Protein AF-A0A1C7M6A6-F1 (afdb_monomer_lite)

Organism: Grifola frondosa (NCBI:txid5627)

Radius of gyration: 17.85 Å; chains: 1; bounding box: 42×35×53 Å

Sequence (157 aa):
MLCAQHALNSLLQGHYFTAPDLSAIAHSLDALEHTYDEDTRGGTSTNMDDTGFFSVQVLENALQVWGLSLVRWRSEAMRPYQDHPHTQLAFILNQSQHWYTLRRFGRVSPNPSLDADPGDGHWFNLNSSLPAPERIGSYIWACSCTKPKPKGTPSLP

InterPro domains:
  IPR006155 Josephin domain [PF02099] (1-137)
  IPR006155 Josephin domain [PS50957] (1-157)
  IPR006155 Josephin domain [SM01246] (1-147)
  IPR033865 Machado-Joseph disease protein [PTHR14159] (2-137)

Foldseek 3Di:
DQQLQLALCVLVVHNPDDLVNLVVLQVVVQVVVCVVDVPCVPPDRPQADPVNFGDPVSSQVVCVVVVDGDDDCPDPVNVVCLVPVLLDQKDWDADPSGTWIKGWDDDHDPDSPPVRGPSPTWIWTSGPVDPDIDTDDPVVVNVPSPDDDPDPDPDDD

Structure (mmCIF, N/CA/C/O backbone):
data_AF-A0A1C7M6A6-F1
#
_entry.id   AF-A0A1C7M6A6-F1
#
loop_
_atom_site.group_PDB
_atom_site.id
_atom_site.type_symbol
_atom_site.label_atom_id
_atom_site.label_alt_id
_atom_site.label_comp_id
_atom_site.label_asym_id
_atom_site.label_entity_id
_atom_site.label_seq_id
_atom_site.pdbx_PDB_ins_code
_atom_site.Cartn_x
_atom_site.Cartn_y
_atom_site.Cartn_z
_atom_site.occupancy
_atom_site.B_iso_or_equiv
_atom_site.auth_seq_id
_atom_site.auth_comp_id
_atom_site.auth_asym_id
_atom_site.auth_atom_id
_atom_site.pdbx_PDB_model_num
ATOM 1 N N . MET A 1 1 ? -2.587 14.291 2.728 1.00 61.38 1 MET A N 1
ATOM 2 C CA . MET A 1 1 ? -3.072 13.572 3.928 1.00 61.38 1 MET A CA 1
ATOM 3 C C . MET A 1 1 ? -3.471 12.121 3.649 1.00 61.38 1 MET A C 1
ATOM 5 O O . MET A 1 1 ? -3.312 11.312 4.541 1.00 61.38 1 MET A O 1
ATOM 9 N N . LEU A 1 2 ? -3.863 11.723 2.431 1.00 76.75 2 LEU A N 1
ATOM 10 C CA . LEU A 1 2 ? -4.256 10.334 2.121 1.00 76.75 2 LEU A CA 1
ATOM 11 C C . LEU A 1 2 ? -3.069 9.455 1.679 1.00 76.75 2 LEU A C 1
ATOM 13 O O . LEU A 1 2 ? -3.018 8.950 0.558 1.00 76.75 2 LEU A O 1
ATOM 17 N N . CYS A 1 3 ? -2.074 9.305 2.555 1.00 84.19 3 CYS A N 1
ATOM 18 C CA . CYS A 1 3 ? -0.816 8.623 2.224 1.00 84.19 3 CYS A CA 1
ATOM 19 C C . CYS A 1 3 ? -1.014 7.157 1.799 1.00 84.19 3 CYS A C 1
ATOM 21 O O . CYS A 1 3 ? -0.444 6.736 0.796 1.00 84.19 3 CYS A O 1
ATOM 23 N N . ALA A 1 4 ? -1.878 6.401 2.486 1.00 86.00 4 ALA A N 1
ATOM 24 C CA . ALA A 1 4 ? -2.147 4.999 2.157 1.00 86.00 4 ALA A CA 1
ATOM 25 C C . ALA A 1 4 ? -2.788 4.839 0.771 1.00 86.00 4 ALA A C 1
ATOM 27 O O . ALA A 1 4 ? -2.375 3.981 -0.008 1.00 86.00 4 ALA A O 1
ATOM 28 N N . GLN A 1 5 ? -3.742 5.711 0.429 1.00 90.06 5 GLN A N 1
ATOM 29 C CA . GLN A 1 5 ? -4.370 5.724 -0.891 1.00 90.06 5 GLN A CA 1
ATOM 30 C C . GLN A 1 5 ? -3.329 5.974 -1.987 1.00 90.06 5 GLN A C 1
ATOM 32 O O . GLN A 1 5 ? -3.261 5.232 -2.968 1.00 90.06 5 GLN A O 1
ATOM 37 N N . HIS A 1 6 ? -2.490 7.001 -1.820 1.00 89.00 6 HIS A N 1
ATOM 38 C CA . HIS A 1 6 ? -1.438 7.297 -2.789 1.00 89.00 6 HIS A CA 1
ATOM 39 C C . HIS A 1 6 ? -0.409 6.168 -2.878 1.00 89.00 6 HIS A C 1
ATOM 41 O O . HIS A 1 6 ? 0.020 5.843 -3.984 1.00 89.00 6 HIS A O 1
ATOM 47 N N . ALA A 1 7 ? -0.049 5.538 -1.759 1.00 88.81 7 ALA A N 1
ATOM 48 C CA . ALA A 1 7 ? 0.872 4.410 -1.731 1.00 88.81 7 ALA A CA 1
ATOM 49 C C . ALA A 1 7 ? 0.321 3.208 -2.518 1.00 88.81 7 ALA A C 1
ATOM 51 O O . ALA A 1 7 ? 1.021 2.679 -3.385 1.00 88.81 7 ALA A O 1
ATOM 52 N N . LEU A 1 8 ? -0.938 2.820 -2.286 1.00 90.25 8 LEU A N 1
ATOM 53 C CA . LEU A 1 8 ? -1.588 1.705 -2.985 1.00 90.25 8 LEU A CA 1
ATOM 54 C C . LEU A 1 8 ? -1.782 1.991 -4.480 1.00 90.25 8 LEU A C 1
ATOM 56 O O . LEU A 1 8 ? -1.454 1.156 -5.320 1.00 90.25 8 LEU A O 1
ATOM 60 N N . ASN A 1 9 ? -2.235 3.192 -4.837 1.00 91.06 9 ASN A N 1
ATOM 61 C CA . ASN A 1 9 ? -2.422 3.559 -6.242 1.00 91.06 9 ASN A CA 1
ATOM 62 C C . ASN A 1 9 ? -1.087 3.659 -6.994 1.00 91.06 9 ASN A C 1
ATOM 64 O O . ASN A 1 9 ? -0.968 3.216 -8.137 1.00 91.06 9 ASN A O 1
ATOM 68 N N . SER A 1 10 ? -0.044 4.170 -6.334 1.00 88.69 10 SER A N 1
ATOM 69 C CA . SER A 1 10 ? 1.315 4.192 -6.888 1.00 88.69 10 SER A CA 1
ATOM 70 C C . SER A 1 10 ? 1.879 2.781 -7.049 1.00 88.69 10 SER A C 1
ATOM 72 O O . SER A 1 10 ? 2.542 2.490 -8.049 1.00 88.69 10 SER A O 1
ATOM 74 N N . LEU A 1 11 ? 1.576 1.888 -6.101 1.00 88.88 11 LEU A N 1
ATOM 75 C CA . LEU A 1 11 ? 1.944 0.479 -6.167 1.00 88.88 11 LEU A CA 1
ATOM 76 C C . LEU A 1 11 ? 1.284 -0.222 -7.347 1.00 88.88 11 LEU A C 1
ATOM 78 O O . LEU A 1 11 ? 1.972 -0.963 -8.034 1.00 88.88 11 LEU A O 1
ATOM 82 N N . LEU A 1 12 ? 0.003 0.025 -7.613 1.00 88.69 12 LEU A N 1
ATOM 83 C CA . LEU A 1 12 ? -0.726 -0.585 -8.729 1.00 88.69 12 LEU A CA 1
ATOM 84 C C . LEU A 1 12 ? -0.545 0.154 -10.062 1.00 88.69 12 LEU A C 1
ATOM 86 O O .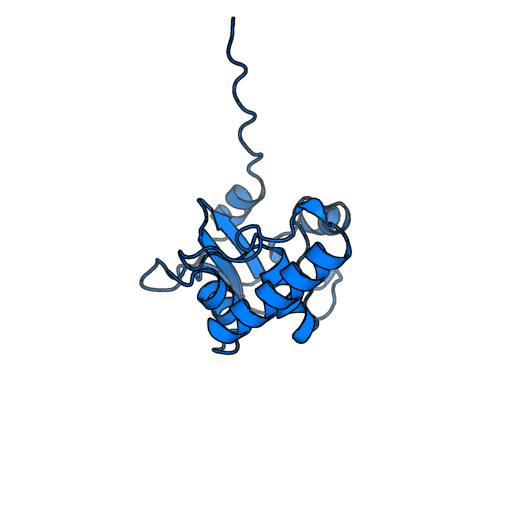 LEU A 1 12 ? -0.942 -0.367 -11.100 1.00 88.69 12 LEU A O 1
ATOM 90 N N . GLN A 1 13 ? 0.101 1.326 -10.054 1.00 87.38 13 GLN A N 1
ATOM 91 C CA . GLN A 1 13 ? 0.242 2.217 -11.218 1.00 87.38 13 GLN A CA 1
ATOM 92 C C . GLN A 1 13 ? -1.113 2.628 -11.808 1.00 87.38 13 GLN A C 1
ATOM 94 O O . GLN A 1 13 ? -1.266 2.787 -13.016 1.00 87.38 13 GLN A O 1
ATOM 99 N N . GLY A 1 14 ? -2.102 2.805 -10.937 1.00 87.75 14 GLY A N 1
ATOM 100 C CA . GLY A 1 14 ? -3.452 3.176 -11.317 1.00 87.75 14 GLY A CA 1
ATOM 101 C C . GLY A 1 14 ? -4.258 3.652 -10.116 1.00 87.75 14 GLY A C 1
ATOM 102 O O . GLY A 1 14 ? -4.012 3.277 -8.974 1.00 87.75 14 GLY A O 1
ATOM 103 N N . HIS A 1 15 ? -5.223 4.512 -10.394 1.00 88.38 15 HIS A N 1
ATOM 104 C CA . HIS A 1 15 ? -6.229 5.018 -9.468 1.00 88.38 15 HIS A CA 1
ATOM 105 C C . HIS A 1 15 ? -7.329 3.986 -9.167 1.00 88.38 15 HIS A C 1
ATOM 107 O O . HIS A 1 15 ? -8.469 4.151 -9.586 1.00 88.38 15 HIS A O 1
ATOM 113 N N . TYR A 1 16 ? -6.977 2.916 -8.455 1.00 89.56 16 TYR A N 1
ATOM 114 C CA . TYR A 1 16 ? -7.916 1.839 -8.122 1.00 89.56 16 TYR A CA 1
ATOM 115 C C . TYR A 1 16 ? -8.622 2.033 -6.784 1.00 89.56 16 TYR A C 1
ATOM 117 O O . TYR A 1 16 ? -9.773 1.637 -6.648 1.00 89.56 16 TYR A O 1
ATOM 125 N N . PHE A 1 17 ? -7.946 2.641 -5.809 1.00 89.88 17 PHE A N 1
ATOM 126 C CA . PHE A 1 17 ? -8.494 2.864 -4.477 1.00 89.88 17 PHE A CA 1
ATOM 127 C C . PHE A 1 17 ? -8.813 4.336 -4.244 1.00 89.88 17 PHE A C 1
ATOM 129 O O . PHE A 1 17 ? -8.005 5.236 -4.528 1.00 89.88 17 PHE A O 1
ATOM 136 N N . THR A 1 18 ? -9.981 4.575 -3.660 1.00 89.88 18 THR A N 1
ATOM 137 C CA . THR A 1 18 ? -10.395 5.873 -3.133 1.00 89.88 18 THR A CA 1
ATOM 138 C C . THR A 1 18 ? -10.445 5.846 -1.603 1.00 89.88 18 THR A C 1
ATOM 140 O O . THR A 1 18 ? -10.418 4.785 -0.982 1.00 89.88 18 THR A O 1
ATOM 143 N N . ALA A 1 19 ? -10.471 7.020 -0.966 1.00 87.00 19 ALA A N 1
ATOM 144 C CA . ALA A 1 19 ? -10.556 7.100 0.493 1.00 87.00 19 ALA A CA 1
ATOM 145 C C . ALA A 1 19 ? -11.821 6.425 1.076 1.00 87.00 19 ALA A C 1
ATOM 147 O O . ALA A 1 19 ? -11.677 5.709 2.067 1.00 87.00 19 ALA A O 1
ATOM 148 N N . PRO A 1 20 ? -13.022 6.566 0.470 1.00 89.12 20 PRO A N 1
ATOM 149 C CA . PRO A 1 20 ? -14.203 5.811 0.892 1.00 89.12 20 PRO A CA 1
ATOM 150 C C . PRO A 1 20 ? -14.020 4.291 0.825 1.00 89.12 20 PRO A C 1
ATOM 152 O O . PRO A 1 20 ? -14.432 3.599 1.751 1.00 89.12 20 PRO A O 1
ATOM 155 N N . ASP A 1 21 ? -13.356 3.773 -0.215 1.00 89.81 21 ASP A N 1
ATOM 156 C CA . ASP A 1 21 ? -13.131 2.326 -0.354 1.00 89.81 21 ASP A CA 1
ATOM 157 C C . ASP A 1 21 ? -12.267 1.788 0.792 1.00 89.81 21 ASP A C 1
ATOM 159 O O . ASP A 1 21 ? -12.576 0.760 1.392 1.00 89.81 21 ASP A O 1
ATOM 163 N N . LEU A 1 22 ? -11.197 2.510 1.142 1.00 89.12 22 LEU A N 1
ATOM 164 C CA . LEU A 1 22 ? -10.318 2.134 2.253 1.00 89.12 22 LEU A CA 1
ATOM 165 C C . LEU A 1 22 ? -11.014 2.262 3.612 1.00 89.12 22 LEU A C 1
ATOM 167 O O . LEU A 1 22 ? -10.793 1.432 4.490 1.00 89.12 22 LEU A O 1
ATOM 171 N N . SER A 1 23 ? -11.874 3.268 3.777 1.00 89.12 23 SER A N 1
ATOM 172 C CA . SER A 1 23 ? -12.686 3.442 4.985 1.00 89.12 23 SER A CA 1
ATOM 173 C C . SER A 1 23 ? -13.693 2.301 5.159 1.00 89.12 23 SER A C 1
ATOM 175 O O . SER A 1 23 ? -13.830 1.774 6.261 1.00 89.12 23 SER A O 1
ATOM 177 N N . ALA A 1 24 ? -14.324 1.833 4.077 1.00 90.19 24 ALA A N 1
ATOM 178 C CA . ALA A 1 24 ? -15.211 0.673 4.128 1.00 90.19 24 ALA A CA 1
ATOM 179 C C . ALA A 1 24 ? -14.472 -0.607 4.562 1.00 90.19 24 ALA A C 1
ATOM 181 O O . ALA A 1 24 ? -14.995 -1.376 5.370 1.00 90.19 24 ALA A O 1
ATOM 182 N N . ILE A 1 25 ? -13.241 -0.813 4.077 1.00 90.44 25 ILE A N 1
ATOM 183 C CA . ILE A 1 25 ? -12.389 -1.936 4.503 1.00 90.44 25 ILE A CA 1
ATOM 184 C C . ILE A 1 25 ? -12.029 -1.807 5.989 1.00 90.44 25 ILE A C 1
ATOM 186 O O . ILE A 1 25 ? -12.137 -2.790 6.720 1.00 90.44 25 ILE A O 1
ATOM 190 N N . ALA A 1 26 ? -11.643 -0.612 6.449 1.00 89.88 26 ALA A N 1
ATOM 191 C CA . ALA A 1 26 ? -11.331 -0.363 7.857 1.00 89.88 26 ALA A CA 1
ATOM 192 C C . ALA A 1 26 ? -12.522 -0.687 8.769 1.00 89.88 26 ALA A C 1
ATOM 194 O O . ALA A 1 26 ? -12.376 -1.483 9.690 1.00 89.88 26 ALA A O 1
ATOM 195 N N . HIS A 1 27 ? -13.719 -0.197 8.436 1.00 88.81 27 HIS A N 1
ATOM 196 C CA . HIS A 1 27 ? -14.932 -0.493 9.198 1.00 88.81 27 HIS A CA 1
ATOM 197 C C . HIS A 1 27 ? -15.298 -1.978 9.206 1.00 88.81 27 HIS A C 1
ATOM 199 O O . HIS A 1 27 ? -15.779 -2.487 10.216 1.00 88.81 27 HIS A O 1
ATOM 205 N N . SER A 1 28 ? -15.070 -2.693 8.100 1.00 89.38 28 SER A N 1
ATOM 206 C CA . SER A 1 28 ? -15.274 -4.142 8.071 1.00 89.38 28 SER A CA 1
ATOM 207 C C . SER A 1 28 ? -14.311 -4.872 9.008 1.00 89.38 28 SER A C 1
ATOM 209 O O . SER A 1 28 ? -14.705 -5.868 9.612 1.00 89.38 28 SER A O 1
ATOM 211 N N . LEU A 1 29 ? -13.064 -4.406 9.122 1.00 88.69 29 LEU A N 1
ATOM 212 C CA . LEU A 1 29 ? -12.080 -4.973 10.044 1.00 88.69 29 LEU A CA 1
ATOM 213 C C . LEU A 1 29 ? -12.424 -4.650 11.495 1.00 88.69 29 LEU A C 1
ATOM 215 O O . LEU A 1 29 ? -12.424 -5.563 12.314 1.00 88.69 29 LEU A O 1
ATOM 219 N N . ASP A 1 30 ? -12.814 -3.410 11.790 1.00 87.44 30 ASP A N 1
ATOM 220 C CA . ASP A 1 30 ? -13.277 -3.025 13.125 1.00 87.44 30 ASP A CA 1
ATOM 221 C C . ASP A 1 30 ? -14.486 -3.878 13.542 1.00 87.44 30 ASP A C 1
ATOM 223 O O . ASP A 1 30 ? -14.526 -4.416 14.645 1.00 87.44 30 ASP A O 1
ATOM 227 N N . ALA A 1 31 ? -15.455 -4.087 12.641 1.00 86.12 31 ALA A N 1
ATOM 228 C CA . ALA A 1 31 ? -16.615 -4.936 12.909 1.00 86.12 31 ALA A CA 1
ATOM 229 C C . ALA A 1 31 ? -16.218 -6.386 13.228 1.00 86.12 31 ALA A C 1
ATOM 231 O O . ALA A 1 31 ? -16.798 -6.985 14.132 1.00 86.12 31 ALA A O 1
ATOM 232 N N . LEU A 1 32 ? -15.228 -6.942 12.519 1.00 85.81 32 LEU A N 1
ATOM 233 C CA . LEU A 1 32 ? -14.688 -8.272 12.807 1.00 85.81 32 LEU A CA 1
ATOM 234 C C . LEU A 1 32 ? -13.968 -8.303 14.160 1.00 85.81 32 LEU A C 1
ATOM 236 O O . LEU A 1 32 ? -14.205 -9.220 14.943 1.00 85.81 32 LEU A O 1
ATOM 240 N N . GLU A 1 33 ? -13.148 -7.304 14.476 1.00 84.50 33 GLU A N 1
ATOM 241 C CA . GLU A 1 33 ? -12.456 -7.195 15.766 1.00 84.50 33 GLU A CA 1
ATOM 242 C C . GLU A 1 33 ? -13.464 -7.096 16.926 1.00 84.50 33 GLU A C 1
ATOM 244 O O . GLU A 1 33 ? -13.354 -7.846 17.894 1.00 84.50 33 GLU A O 1
ATOM 249 N N . HIS A 1 34 ? -14.540 -6.317 16.770 1.00 80.62 34 HIS A N 1
ATOM 250 C CA . HIS A 1 34 ? -15.637 -6.209 17.743 1.00 80.62 34 HIS A CA 1
ATOM 251 C C . HIS A 1 34 ? -16.451 -7.495 17.949 1.00 80.62 34 HIS A C 1
ATOM 253 O O . HIS A 1 34 ? -17.182 -7.607 18.941 1.00 80.62 34 HIS A O 1
ATOM 259 N N . THR A 1 35 ? -16.392 -8.452 17.015 1.00 80.81 35 THR A N 1
ATOM 260 C CA . THR A 1 35 ? -17.007 -9.775 17.232 1.00 80.81 35 THR A CA 1
ATOM 261 C C . THR A 1 35 ? -16.182 -10.657 18.160 1.00 80.81 35 THR A C 1
ATOM 263 O O . THR A 1 35 ? -16.744 -11.531 18.816 1.00 80.81 35 THR A O 1
ATOM 266 N N . TYR A 1 36 ? -14.869 -10.430 18.220 1.00 77.19 36 TYR A N 1
ATOM 267 C CA . TYR A 1 36 ? -13.941 -11.209 19.038 1.00 77.19 36 TYR A CA 1
ATOM 268 C C . TYR A 1 36 ? -13.606 -10.532 20.365 1.00 77.19 36 TYR A C 1
ATOM 270 O O . TYR A 1 36 ? -13.306 -11.230 21.333 1.00 77.19 36 TYR A O 1
ATOM 278 N N . ASP A 1 37 ? -13.665 -9.203 20.413 1.00 70.50 37 ASP A N 1
ATOM 279 C CA . ASP A 1 37 ? -13.319 -8.410 21.582 1.00 70.50 37 ASP A CA 1
ATOM 280 C C . ASP A 1 37 ? -14.490 -7.498 21.983 1.00 70.50 37 ASP A C 1
ATOM 282 O O . ASP A 1 37 ? -14.822 -6.499 21.341 1.00 70.50 37 ASP A O 1
ATOM 286 N N . GLU A 1 38 ? -15.182 -7.906 23.045 1.00 64.44 38 GLU A N 1
ATOM 287 C CA . GLU A 1 38 ? -16.367 -7.222 23.570 1.00 64.44 38 GLU A CA 1
ATOM 288 C C . GLU A 1 38 ? -15.992 -5.925 24.314 1.00 64.44 38 GLU A C 1
ATOM 290 O O . GLU A 1 38 ? -16.826 -5.024 24.413 1.00 64.44 38 GLU A O 1
ATOM 295 N N . ASP A 1 39 ? -14.745 -5.805 24.792 1.00 62.25 39 ASP A N 1
ATOM 296 C CA . ASP A 1 39 ? -14.233 -4.651 25.553 1.00 62.25 39 ASP A CA 1
ATOM 297 C C . ASP A 1 39 ? -13.910 -3.440 24.661 1.00 62.25 39 ASP A C 1
ATOM 299 O O . ASP A 1 39 ? -13.893 -2.300 25.127 1.00 62.25 39 ASP A O 1
ATOM 303 N N . THR A 1 40 ? -13.705 -3.646 23.358 1.00 58.50 40 THR A N 1
ATOM 304 C CA . THR A 1 40 ? -13.503 -2.566 22.377 1.00 58.50 40 THR A CA 1
ATOM 305 C C . THR A 1 40 ? -14.820 -1.977 21.860 1.00 58.50 40 THR A C 1
ATOM 307 O O . THR A 1 40 ? -14.806 -1.044 21.052 1.00 58.50 40 THR A O 1
ATOM 310 N N . ARG A 1 41 ? -15.979 -2.469 22.322 1.00 53.91 41 ARG A N 1
ATOM 311 C CA . ARG A 1 41 ? -17.303 -2.003 21.885 1.00 53.91 41 ARG A CA 1
ATOM 312 C C . ARG A 1 41 ? -17.550 -0.546 22.271 1.00 53.91 41 ARG A C 1
ATOM 314 O O . ARG A 1 41 ? -17.929 -0.236 23.395 1.00 53.91 41 ARG A O 1
ATOM 321 N N . GLY A 1 42 ? -17.383 0.344 21.293 1.00 54.31 42 GLY A N 1
ATOM 322 C CA . GLY A 1 42 ? -17.609 1.786 21.433 1.00 54.31 42 GLY A CA 1
ATOM 323 C C . GLY A 1 42 ? -16.339 2.642 21.444 1.00 54.31 42 GLY A C 1
ATOM 324 O O . GLY A 1 42 ? -16.444 3.852 21.633 1.00 54.31 42 GLY A O 1
ATOM 325 N N . GLY A 1 43 ? -15.160 2.046 21.234 1.00 58.28 43 GLY A N 1
ATOM 326 C CA . GLY A 1 43 ? -13.920 2.788 20.996 1.00 58.28 43 GLY A CA 1
ATOM 327 C C . GLY A 1 43 ? -13.877 3.443 19.610 1.00 58.28 43 GLY A C 1
ATOM 328 O O . GLY A 1 43 ? -14.548 3.008 18.676 1.00 58.28 43 GLY A O 1
ATOM 329 N N . THR A 1 44 ? -13.070 4.497 19.470 1.00 62.78 44 THR A N 1
ATOM 330 C CA . THR A 1 44 ? -12.672 5.049 18.164 1.00 62.78 44 THR A CA 1
ATOM 331 C C . THR A 1 44 ? -12.062 3.951 17.295 1.00 62.78 44 THR A C 1
ATOM 333 O O . THR A 1 44 ? -11.312 3.126 17.816 1.00 62.78 44 THR A O 1
ATOM 336 N N . SER A 1 45 ? -12.354 3.960 15.991 1.00 66.69 45 SER A N 1
ATOM 337 C CA . SER A 1 45 ? -11.825 2.979 15.035 1.00 66.69 45 SER A CA 1
ATOM 338 C C . SER A 1 45 ? -10.304 2.840 15.179 1.00 66.69 45 SER A C 1
ATOM 340 O O . SER A 1 45 ? -9.572 3.828 15.115 1.00 66.69 45 SER A O 1
ATOM 342 N N . THR A 1 46 ? -9.814 1.621 15.397 1.00 76.94 46 THR A N 1
ATOM 343 C CA . THR A 1 46 ? -8.373 1.349 15.521 1.00 76.94 46 THR A CA 1
ATOM 344 C C . THR A 1 46 ? -7.697 1.263 14.157 1.00 76.94 46 THR A C 1
ATOM 346 O O . THR A 1 46 ? -6.489 1.486 14.041 1.00 76.94 46 THR A O 1
ATOM 349 N N . ASN A 1 47 ? -8.470 0.950 13.114 1.00 81.31 47 ASN A N 1
ATOM 350 C CA . ASN A 1 47 ? -7.966 0.741 11.762 1.00 81.31 47 ASN A CA 1
ATOM 351 C C . ASN A 1 47 ? -7.924 2.012 10.900 1.00 81.31 47 ASN A C 1
ATOM 353 O O . ASN A 1 47 ? -7.226 2.034 9.877 1.00 81.31 47 ASN A O 1
ATOM 357 N N . MET A 1 48 ? -8.610 3.074 11.326 1.00 81.69 48 MET A N 1
ATOM 358 C CA . MET A 1 48 ? -8.655 4.380 10.672 1.00 81.69 48 MET A CA 1
ATOM 359 C C . MET A 1 48 ? -8.642 5.520 11.704 1.00 81.69 48 MET A C 1
ATOM 361 O O . MET A 1 48 ? -9.402 5.507 12.666 1.00 81.69 48 MET A O 1
ATOM 365 N N . ASP A 1 49 ? -7.809 6.532 11.475 1.00 79.44 49 ASP A N 1
ATOM 366 C CA . ASP A 1 49 ? -7.781 7.764 12.277 1.00 79.44 49 ASP A CA 1
ATOM 367 C C . ASP A 1 49 ? -8.480 8.920 11.537 1.00 79.44 49 ASP A C 1
ATOM 369 O O . ASP A 1 49 ? -8.476 8.969 10.302 1.00 79.44 49 ASP A O 1
ATOM 373 N N . ASP A 1 50 ? -9.007 9.895 12.281 1.00 70.00 50 ASP A N 1
ATOM 374 C CA . ASP A 1 50 ? -9.713 11.084 11.767 1.00 70.00 50 ASP A CA 1
ATOM 375 C C . ASP A 1 50 ? -8.813 11.968 10.883 1.00 70.00 50 ASP A C 1
ATOM 377 O O . ASP A 1 50 ? -9.275 12.780 10.079 1.00 70.00 50 ASP A O 1
ATOM 381 N N . THR A 1 51 ? -7.497 11.788 10.997 1.00 72.62 51 THR A N 1
ATOM 382 C CA . THR A 1 51 ? -6.474 12.435 10.168 1.00 72.62 51 THR A CA 1
ATOM 383 C C . THR A 1 51 ? -6.290 11.776 8.789 1.00 72.62 51 THR A C 1
ATOM 385 O O . THR A 1 51 ? -5.573 12.313 7.937 1.00 72.62 51 THR A O 1
ATOM 388 N N . GLY A 1 52 ? -6.944 10.634 8.538 1.00 72.94 52 GLY A N 1
ATOM 389 C CA . GLY A 1 52 ? -6.841 9.861 7.296 1.00 72.94 52 GLY A CA 1
ATOM 390 C C . GLY A 1 52 ? -5.687 8.852 7.273 1.00 72.94 52 GLY A C 1
ATOM 391 O O . GLY A 1 52 ? -5.242 8.456 6.188 1.00 72.94 52 GLY A O 1
ATOM 392 N N . PHE A 1 53 ? -5.183 8.446 8.444 1.00 81.69 53 PHE A N 1
ATOM 393 C CA . PHE A 1 53 ? -4.252 7.323 8.565 1.00 81.69 53 PHE A CA 1
ATOM 394 C C . PHE A 1 53 ? -4.983 5.990 8.588 1.00 81.69 53 PHE A C 1
ATOM 396 O O . PHE A 1 53 ? -6.023 5.851 9.219 1.00 81.69 53 PHE A O 1
ATOM 403 N N . PHE A 1 54 ? -4.385 5.004 7.923 1.00 87.56 54 PHE A N 1
ATOM 404 C CA . PHE A 1 54 ? -4.895 3.639 7.848 1.00 87.56 54 PHE A CA 1
ATOM 405 C C . PHE A 1 54 ? -3.881 2.660 8.438 1.00 87.56 54 PHE A C 1
ATOM 407 O O . PHE A 1 54 ? -2.662 2.835 8.273 1.00 87.56 54 PHE A O 1
ATOM 414 N N . SER A 1 55 ? -4.387 1.625 9.110 1.00 88.12 55 SER A N 1
ATOM 415 C CA . SER A 1 55 ? -3.578 0.531 9.646 1.00 88.12 55 SER A CA 1
ATOM 416 C C . SER A 1 55 ? -3.019 -0.359 8.530 1.00 88.12 55 SER A C 1
ATOM 418 O O . SER A 1 55 ? -3.491 -0.369 7.393 1.00 88.12 55 SER A O 1
ATOM 420 N N . VAL A 1 56 ? -1.991 -1.148 8.855 1.00 88.25 56 VAL A N 1
ATOM 421 C CA . VAL A 1 56 ? -1.388 -2.090 7.897 1.00 88.25 56 VAL A CA 1
ATOM 422 C C . VAL A 1 56 ? -2.365 -3.189 7.455 1.00 88.25 56 VAL A C 1
ATOM 424 O O . VAL A 1 56 ? -2.274 -3.645 6.318 1.00 88.25 56 VAL A O 1
ATOM 427 N N . GLN A 1 57 ? -3.317 -3.576 8.313 1.00 89.06 57 GLN A N 1
ATOM 428 C CA . GLN A 1 57 ? -4.325 -4.599 8.007 1.00 89.06 57 GLN A CA 1
ATOM 429 C C . GLN A 1 57 ? -5.260 -4.143 6.881 1.00 89.06 57 GLN A C 1
ATOM 431 O O . GLN A 1 57 ? -5.613 -4.946 6.017 1.00 89.06 57 GLN A O 1
ATOM 436 N N . VAL A 1 58 ? -5.606 -2.850 6.840 1.00 90.81 58 VAL A N 1
ATOM 437 C CA . VAL A 1 58 ? -6.403 -2.264 5.749 1.00 90.81 58 VAL A CA 1
ATOM 438 C C . VAL A 1 58 ? -5.661 -2.388 4.418 1.00 90.81 58 VAL A C 1
ATOM 440 O O . VAL A 1 58 ? -6.247 -2.809 3.422 1.00 90.81 58 VAL A O 1
ATOM 443 N N . LEU A 1 59 ? -4.359 -2.072 4.398 1.00 90.56 59 LEU A N 1
ATOM 444 C CA . LEU A 1 59 ? -3.535 -2.198 3.191 1.00 90.56 59 LEU A CA 1
ATOM 445 C C . LEU A 1 59 ? -3.424 -3.660 2.733 1.00 90.56 59 LEU A C 1
ATOM 447 O O . LEU A 1 59 ? -3.488 -3.928 1.537 1.00 90.56 59 LEU A O 1
ATOM 451 N N . GLU A 1 60 ? -3.267 -4.600 3.665 1.00 90.88 60 GLU A N 1
ATOM 452 C CA . GLU A 1 60 ? -3.193 -6.033 3.362 1.00 90.88 60 GLU A CA 1
ATOM 453 C C . GLU A 1 60 ? -4.497 -6.557 2.741 1.00 90.88 60 GLU A C 1
ATOM 455 O O . GLU A 1 60 ? -4.459 -7.185 1.683 1.00 90.88 60 GLU A O 1
ATOM 460 N N . ASN A 1 61 ? -5.651 -6.217 3.325 1.00 91.00 61 ASN A N 1
ATOM 461 C CA . ASN A 1 61 ? -6.962 -6.605 2.791 1.00 91.00 61 ASN A CA 1
ATOM 462 C C . ASN A 1 61 ? -7.233 -5.977 1.417 1.00 91.00 61 ASN A C 1
ATOM 464 O O 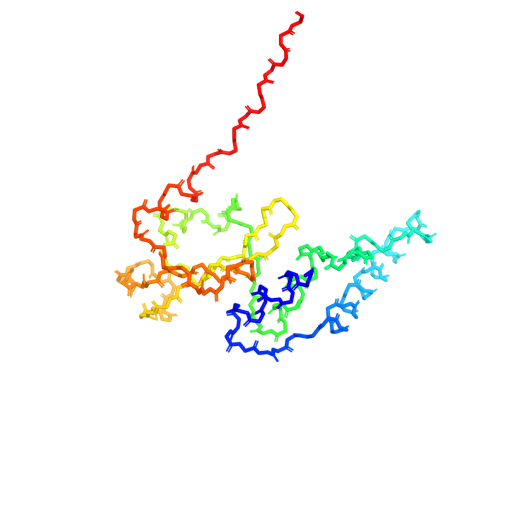. ASN A 1 61 ? -7.731 -6.649 0.515 1.00 91.00 61 ASN A O 1
ATOM 468 N N . ALA A 1 62 ? -6.854 -4.711 1.221 1.00 90.94 62 ALA A N 1
ATOM 469 C CA . ALA A 1 62 ? -6.976 -4.049 -0.076 1.00 90.94 62 ALA A CA 1
ATOM 470 C C . ALA A 1 62 ? -6.149 -4.765 -1.162 1.00 90.94 62 ALA A C 1
ATOM 472 O O . ALA A 1 62 ? -6.617 -4.965 -2.283 1.00 90.94 62 ALA A O 1
ATOM 473 N N . LEU A 1 63 ? -4.928 -5.196 -0.835 1.00 89.88 63 LEU A N 1
ATOM 474 C CA . LEU A 1 63 ? -4.053 -5.919 -1.764 1.00 89.88 63 LEU A CA 1
ATOM 475 C C . LEU A 1 63 ? -4.526 -7.344 -2.060 1.00 89.88 63 LEU A C 1
ATOM 477 O O . LEU A 1 63 ? -4.339 -7.826 -3.181 1.00 89.88 63 LEU A O 1
ATOM 481 N N . GLN A 1 64 ? -5.192 -7.987 -1.103 1.00 89.31 64 GLN A N 1
ATOM 482 C CA . GLN A 1 64 ? -5.716 -9.340 -1.263 1.00 89.31 64 GLN A CA 1
ATOM 483 C C . GLN A 1 64 ? -6.732 -9.445 -2.411 1.00 89.31 64 GLN A C 1
ATOM 485 O O . GLN A 1 64 ? -6.750 -10.455 -3.114 1.00 89.31 64 GLN A O 1
ATOM 490 N N . VAL A 1 65 ? -7.508 -8.385 -2.674 1.00 87.75 65 VAL A N 1
ATOM 491 C CA . VAL A 1 65 ? -8.449 -8.304 -3.814 1.00 87.75 65 VAL A CA 1
ATOM 492 C C . VAL A 1 65 ? -7.739 -8.494 -5.161 1.00 87.75 65 VAL A C 1
ATOM 494 O O . VAL A 1 65 ? -8.310 -9.043 -6.100 1.00 87.75 65 VAL A O 1
ATOM 497 N N . TRP A 1 66 ? -6.469 -8.094 -5.245 1.00 85.56 66 TRP A N 1
ATOM 498 C CA . TRP A 1 66 ? -5.629 -8.212 -6.439 1.00 85.56 66 TRP A CA 1
ATOM 499 C C . TRP A 1 66 ? -4.777 -9.488 -6.455 1.00 85.56 66 TRP A C 1
ATOM 501 O O . TRP A 1 66 ? -3.924 -9.646 -7.327 1.00 85.56 66 TRP A O 1
ATOM 511 N N . GLY A 1 67 ? -4.968 -10.389 -5.484 1.00 86.19 67 GLY A N 1
ATOM 512 C CA . GLY A 1 67 ? -4.135 -11.580 -5.310 1.00 86.19 67 GLY A CA 1
ATOM 513 C C . GLY A 1 67 ? -2.706 -11.263 -4.859 1.00 86.19 67 GLY A C 1
ATOM 514 O O . GLY A 1 67 ? -1.811 -12.089 -5.033 1.00 86.19 67 GLY A O 1
ATOM 515 N N . LEU A 1 68 ? -2.473 -10.070 -4.303 1.00 87.50 68 LEU A N 1
ATOM 516 C CA . LEU A 1 68 ? -1.175 -9.650 -3.783 1.00 87.50 68 LEU A CA 1
ATOM 517 C C . LEU A 1 68 ? -1.129 -9.865 -2.268 1.00 87.50 68 LEU A C 1
ATOM 519 O O . LEU A 1 68 ? -2.052 -9.494 -1.549 1.00 87.50 68 LEU A O 1
ATOM 523 N N . SER A 1 69 ? -0.027 -10.430 -1.775 1.00 86.88 69 SER A N 1
ATOM 524 C CA . SER A 1 69 ? 0.207 -10.635 -0.343 1.00 86.88 69 SER A CA 1
ATOM 525 C C . SER A 1 69 ? 1.200 -9.612 0.205 1.00 86.88 69 SER A C 1
ATOM 527 O O . SER A 1 69 ? 2.299 -9.466 -0.338 1.00 86.88 69 SER A O 1
ATOM 529 N N . LEU A 1 70 ? 0.861 -8.955 1.315 1.00 87.75 70 LEU A N 1
ATOM 530 C CA . LEU A 1 70 ? 1.759 -8.030 2.001 1.00 87.75 70 LEU A CA 1
ATOM 531 C C . LEU A 1 70 ? 2.517 -8.751 3.123 1.00 87.75 70 LEU A C 1
ATOM 533 O O . LEU A 1 70 ? 1.999 -8.949 4.215 1.00 87.75 70 LEU A O 1
ATOM 537 N N . VAL A 1 71 ? 3.774 -9.122 2.878 1.00 87.50 71 VAL A N 1
ATOM 538 C CA . VAL A 1 71 ? 4.588 -9.846 3.867 1.00 87.50 71 VAL A CA 1
ATOM 539 C C . VAL A 1 71 ? 5.576 -8.908 4.555 1.00 87.50 71 VAL A C 1
ATOM 541 O O . VAL A 1 71 ? 6.257 -8.097 3.925 1.00 87.50 71 VAL A O 1
ATOM 544 N N . ARG A 1 72 ? 5.714 -9.038 5.880 1.00 86.88 72 ARG A N 1
ATOM 545 C CA . ARG A 1 72 ? 6.727 -8.291 6.641 1.00 86.88 72 ARG A CA 1
ATOM 546 C C . ARG A 1 72 ? 8.131 -8.694 6.191 1.00 86.88 72 ARG A C 1
ATOM 548 O O . ARG A 1 72 ? 8.495 -9.865 6.267 1.00 86.88 72 ARG A O 1
ATOM 555 N N . TRP A 1 73 ? 8.961 -7.709 5.849 1.00 82.38 73 TRP A N 1
ATOM 556 C CA . TRP A 1 73 ? 10.330 -7.930 5.363 1.00 82.38 73 TRP A CA 1
ATOM 557 C C . TRP A 1 73 ? 11.211 -8.776 6.298 1.00 82.38 73 TRP A C 1
ATOM 559 O O . TRP A 1 73 ? 11.977 -9.619 5.846 1.00 82.38 73 TRP A O 1
ATOM 569 N N . ARG A 1 74 ? 11.073 -8.598 7.618 1.00 82.19 74 ARG A N 1
ATOM 570 C CA . ARG A 1 74 ? 11.844 -9.339 8.638 1.00 82.19 74 ARG A CA 1
ATOM 571 C C . ARG A 1 74 ? 11.232 -10.688 9.044 1.00 82.19 74 ARG A C 1
ATOM 573 O O . ARG A 1 74 ? 11.651 -11.260 10.046 1.00 82.19 74 ARG A O 1
ATOM 580 N N . SER A 1 75 ? 10.222 -11.172 8.327 1.00 84.06 75 SER A N 1
ATOM 581 C CA . SER A 1 75 ? 9.630 -12.490 8.583 1.00 84.06 75 SER A CA 1
ATOM 582 C C . SER A 1 75 ? 10.541 -13.624 8.103 1.00 84.06 75 SER A C 1
ATOM 584 O O . SER A 1 75 ? 11.436 -13.418 7.282 1.00 84.06 75 SER A O 1
ATOM 586 N N . GLU A 1 76 ? 10.304 -14.836 8.607 1.00 82.19 76 GLU A N 1
ATOM 587 C CA . GLU A 1 76 ? 11.040 -16.033 8.184 1.00 82.19 76 GLU A CA 1
ATOM 588 C C . GLU A 1 76 ? 10.844 -16.343 6.696 1.00 82.19 76 GLU A C 1
ATOM 590 O O . GLU A 1 76 ? 11.816 -16.648 6.010 1.00 82.19 76 GLU A O 1
ATOM 595 N N . ALA A 1 77 ? 9.626 -16.147 6.181 1.00 81.00 77 ALA A N 1
ATOM 596 C CA . ALA A 1 77 ? 9.295 -16.340 4.770 1.00 81.00 77 ALA A CA 1
ATOM 597 C C . ALA A 1 77 ? 10.140 -15.467 3.824 1.00 81.00 77 ALA A C 1
ATOM 599 O O . ALA A 1 77 ? 10.417 -15.867 2.697 1.00 81.00 77 ALA A O 1
ATOM 600 N N . MET A 1 78 ? 10.578 -14.290 4.288 1.00 81.38 78 MET A N 1
ATOM 601 C CA . MET A 1 78 ? 11.343 -13.343 3.474 1.00 81.38 78 MET A CA 1
ATOM 602 C C . MET A 1 78 ? 12.862 -13.467 3.618 1.00 81.38 78 MET A C 1
ATOM 604 O O . MET A 1 78 ? 13.580 -12.827 2.856 1.00 81.38 78 MET A O 1
ATOM 608 N N . ARG A 1 79 ? 13.373 -14.300 4.538 1.00 81.25 79 ARG A N 1
ATOM 609 C CA . ARG A 1 79 ? 14.820 -14.498 4.756 1.00 81.25 79 ARG A CA 1
ATOM 610 C C . ARG A 1 79 ? 15.637 -14.731 3.476 1.00 81.25 79 ARG A C 1
ATOM 612 O O . ARG A 1 79 ? 16.610 -14.005 3.310 1.00 81.25 79 ARG A O 1
ATOM 619 N N . PRO A 1 80 ? 15.273 -15.647 2.555 1.00 79.81 80 PRO A N 1
ATOM 620 C CA . PRO A 1 80 ? 16.085 -15.877 1.353 1.00 79.81 80 PRO A CA 1
ATOM 621 C C . PRO A 1 80 ? 16.128 -14.660 0.41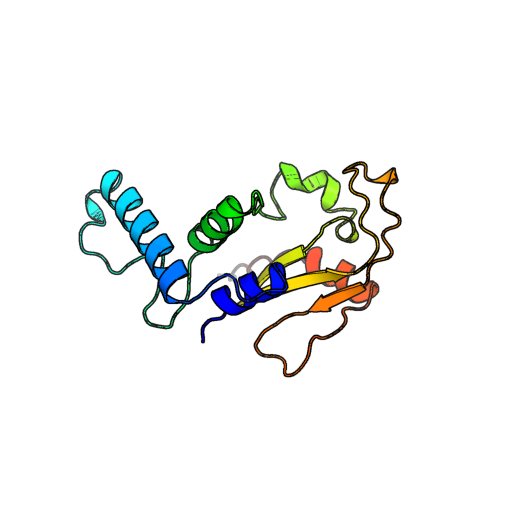5 1.00 79.81 80 PRO A C 1
ATOM 623 O O . PRO A 1 80 ? 17.099 -14.460 -0.312 1.00 79.81 80 PRO A O 1
ATOM 626 N N . TYR A 1 81 ? 15.100 -13.810 0.453 1.00 78.00 81 TYR A N 1
ATOM 627 C CA . TYR A 1 81 ? 15.023 -12.598 -0.361 1.00 78.00 81 TYR A CA 1
ATOM 628 C C . TYR A 1 81 ? 15.735 -11.403 0.282 1.00 78.00 81 TYR A C 1
ATOM 630 O O . TYR A 1 81 ? 15.988 -10.418 -0.410 1.00 78.00 81 TYR A O 1
ATOM 638 N N . GLN A 1 82 ? 16.089 -11.471 1.574 1.00 77.94 82 GLN A N 1
ATOM 639 C CA . GLN A 1 82 ? 16.792 -10.384 2.266 1.00 77.94 82 GLN A CA 1
ATOM 640 C C . GLN A 1 82 ? 18.183 -10.121 1.690 1.00 77.94 82 GLN A C 1
ATOM 642 O O . GLN A 1 82 ? 18.596 -8.963 1.631 1.00 77.94 82 GLN A O 1
ATOM 647 N N . ASP A 1 83 ? 18.852 -11.166 1.202 1.00 74.50 83 ASP A N 1
ATOM 648 C CA . ASP A 1 83 ? 20.147 -11.055 0.524 1.00 74.50 83 ASP A CA 1
ATOM 649 C C . ASP A 1 83 ? 20.007 -10.503 -0.908 1.00 74.50 83 ASP A C 1
ATOM 651 O O . ASP A 1 83 ? 20.944 -9.925 -1.458 1.00 74.50 83 ASP A O 1
ATOM 655 N N . HIS A 1 84 ? 18.811 -10.606 -1.499 1.00 76.75 84 HIS A N 1
ATOM 656 C CA . HIS A 1 84 ? 18.524 -10.199 -2.876 1.00 76.75 84 HIS A CA 1
ATOM 657 C C . HIS A 1 84 ? 17.268 -9.314 -2.961 1.00 76.75 84 HIS A C 1
ATOM 659 O O . HIS A 1 84 ? 16.312 -9.648 -3.666 1.00 76.75 84 HIS A O 1
ATOM 665 N N . PRO A 1 85 ? 17.241 -8.138 -2.301 1.00 75.56 85 PRO A N 1
ATOM 666 C CA . PRO A 1 85 ? 16.043 -7.298 -2.229 1.00 75.56 85 PRO A CA 1
ATOM 667 C C . PRO A 1 85 ? 15.626 -6.715 -3.584 1.00 75.56 85 PRO A C 1
ATOM 669 O O . PRO A 1 85 ? 14.508 -6.238 -3.737 1.00 75.56 85 PRO A O 1
ATOM 672 N N . HIS A 1 86 ? 16.514 -6.751 -4.580 1.00 74.69 86 HIS A N 1
ATOM 673 C CA . HIS A 1 86 ? 16.220 -6.334 -5.948 1.00 74.69 86 HIS A CA 1
ATOM 674 C C . HIS A 1 86 ? 15.251 -7.281 -6.674 1.00 74.69 86 HIS A C 1
ATOM 676 O O . HIS A 1 86 ? 14.626 -6.855 -7.637 1.00 74.69 86 HIS A O 1
ATOM 682 N N . THR A 1 87 ? 15.100 -8.529 -6.219 1.00 76.44 87 THR A N 1
ATOM 683 C CA . THR A 1 87 ? 14.188 -9.524 -6.820 1.00 76.44 87 THR A CA 1
ATOM 684 C C . THR A 1 87 ? 12.714 -9.199 -6.586 1.00 76.44 87 THR A C 1
ATOM 686 O O . THR A 1 87 ? 11.846 -9.690 -7.299 1.00 76.44 87 THR A O 1
ATOM 689 N N . GLN A 1 88 ? 12.411 -8.351 -5.603 1.00 81.25 88 GLN A N 1
ATOM 690 C CA . GLN A 1 88 ? 11.037 -8.021 -5.245 1.00 81.25 88 GLN A CA 1
ATOM 691 C C . GLN A 1 88 ? 10.424 -6.997 -6.203 1.00 81.25 88 GLN A C 1
ATOM 693 O O . GLN A 1 88 ? 11.106 -6.125 -6.744 1.00 81.25 88 GLN A O 1
ATOM 698 N N . LEU A 1 89 ? 9.104 -7.084 -6.375 1.00 82.56 89 LEU A N 1
ATOM 699 C CA . LEU A 1 89 ? 8.337 -6.182 -7.238 1.00 82.56 89 LEU A CA 1
ATOM 700 C C . LEU A 1 89 ? 8.267 -4.761 -6.668 1.00 82.56 89 LEU A C 1
ATOM 702 O O . LEU A 1 89 ? 8.460 -3.770 -7.379 1.00 82.56 89 LEU A O 1
ATOM 706 N N . ALA A 1 90 ? 7.951 -4.663 -5.380 1.00 87.31 90 ALA A N 1
ATOM 707 C CA . ALA A 1 90 ? 7.748 -3.400 -4.698 1.00 87.31 90 ALA A CA 1
ATOM 708 C C . ALA A 1 90 ? 7.825 -3.567 -3.179 1.00 87.31 90 ALA A C 1
ATOM 710 O O . ALA A 1 90 ? 7.662 -4.662 -2.643 1.00 87.31 90 ALA A O 1
ATOM 711 N N . PHE A 1 91 ? 8.011 -2.445 -2.495 1.00 88.25 91 PHE A N 1
ATOM 712 C CA . PHE A 1 91 ? 7.984 -2.328 -1.049 1.00 88.25 91 PHE A CA 1
ATOM 713 C C . PHE A 1 91 ? 7.032 -1.219 -0.643 1.00 88.25 91 PHE A C 1
ATOM 715 O O . PHE A 1 91 ? 7.050 -0.133 -1.218 1.00 88.25 91 PHE A O 1
ATOM 722 N N . ILE A 1 92 ? 6.247 -1.480 0.393 1.00 89.81 92 ILE A N 1
ATOM 723 C CA . ILE A 1 92 ? 5.493 -0.450 1.097 1.00 89.81 92 ILE A CA 1
ATOM 724 C C . ILE A 1 92 ? 6.248 -0.148 2.387 1.00 89.81 92 ILE A C 1
ATOM 726 O O . ILE A 1 92 ? 6.573 -1.054 3.157 1.00 89.81 92 ILE A O 1
ATOM 730 N N . LEU A 1 93 ? 6.539 1.127 2.617 1.00 88.06 93 LEU A N 1
ATOM 731 C CA . LEU A 1 93 ? 7.255 1.604 3.789 1.00 88.06 93 LEU A CA 1
ATOM 732 C C . LEU A 1 93 ? 6.353 2.513 4.616 1.00 88.06 93 LEU A C 1
ATOM 734 O O . LEU A 1 93 ? 5.560 3.281 4.075 1.00 88.06 93 LEU A O 1
ATOM 738 N N . ASN A 1 94 ? 6.514 2.427 5.935 1.00 86.62 94 ASN A N 1
ATOM 739 C CA . ASN A 1 94 ? 5.920 3.353 6.890 1.00 86.62 94 ASN A CA 1
ATOM 740 C C . ASN A 1 94 ? 7.038 4.085 7.628 1.00 86.62 94 ASN A C 1
ATOM 742 O O . ASN A 1 94 ? 7.785 3.465 8.390 1.00 86.62 94 ASN A O 1
ATOM 746 N N . GLN A 1 95 ? 7.157 5.391 7.407 1.00 83.12 95 GLN A N 1
ATOM 747 C CA . GLN A 1 95 ? 8.109 6.238 8.119 1.00 83.12 95 GLN A CA 1
ATOM 748 C C . GLN A 1 95 ? 7.371 7.422 8.731 1.00 83.12 95 GLN A C 1
ATOM 750 O O . GLN A 1 95 ? 6.720 8.163 8.009 1.00 83.12 95 GLN A O 1
ATOM 755 N N . SER A 1 96 ? 7.494 7.612 10.048 1.00 81.94 96 SER A N 1
ATOM 756 C CA . SER A 1 96 ? 6.862 8.727 10.774 1.00 81.94 96 SER A CA 1
ATOM 757 C C . SER A 1 96 ? 5.354 8.848 10.521 1.00 81.94 96 SER A C 1
ATOM 759 O O . SER A 1 96 ? 4.868 9.938 10.243 1.00 81.94 96 SER A O 1
ATOM 761 N N . GLN A 1 97 ? 4.634 7.719 10.597 1.00 80.00 97 GLN A N 1
ATOM 762 C CA . GLN A 1 97 ? 3.210 7.634 10.254 1.00 80.00 97 GLN A CA 1
ATOM 763 C C . GLN A 1 97 ? 2.951 8.113 8.821 1.00 80.00 97 GLN A C 1
ATOM 765 O O . GLN A 1 97 ? 2.047 8.884 8.583 1.00 80.00 97 GLN A O 1
ATOM 770 N N . HIS A 1 98 ? 3.754 7.711 7.842 1.00 84.38 98 HIS A N 1
ATOM 771 C CA . HIS A 1 98 ? 3.510 8.061 6.442 1.00 84.38 98 HIS A CA 1
ATOM 772 C C . HIS A 1 98 ? 3.809 6.863 5.564 1.00 84.38 98 HIS A C 1
ATOM 774 O O . HIS A 1 98 ? 4.930 6.343 5.559 1.00 84.38 98 HIS A O 1
ATOM 780 N N . TRP A 1 99 ? 2.787 6.430 4.832 1.00 88.25 99 TRP A N 1
ATOM 781 C CA . TRP A 1 99 ? 2.881 5.323 3.896 1.00 88.25 99 TRP A CA 1
ATOM 782 C C . TRP A 1 99 ? 3.381 5.817 2.543 1.00 88.25 99 TRP A C 1
A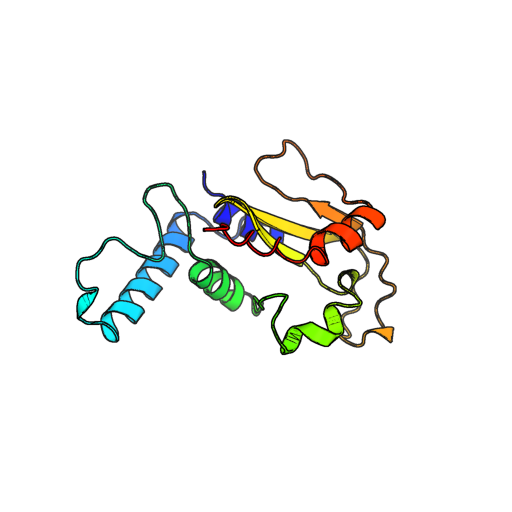TOM 784 O O . TRP A 1 99 ? 2.826 6.749 1.961 1.00 88.25 99 TRP A O 1
ATOM 794 N N . TYR A 1 100 ? 4.414 5.165 2.023 1.00 89.12 100 TYR A N 1
ATOM 795 C CA . TYR A 1 100 ? 4.895 5.388 0.666 1.00 89.12 100 TYR A CA 1
ATOM 796 C C . TYR A 1 100 ? 5.389 4.089 0.044 1.00 89.12 100 TYR A C 1
ATOM 798 O O . TYR A 1 100 ? 5.751 3.136 0.738 1.00 89.12 100 TYR A O 1
ATOM 806 N N . THR A 1 101 ? 5.407 4.067 -1.283 1.00 90.00 101 THR A N 1
ATOM 807 C CA . THR A 1 101 ? 5.751 2.873 -2.049 1.00 90.00 101 THR A CA 1
ATOM 808 C C . THR A 1 101 ? 7.063 3.077 -2.781 1.00 90.00 101 THR A C 1
ATOM 810 O O . THR A 1 101 ? 7.281 4.095 -3.439 1.00 90.00 101 THR A O 1
ATOM 813 N N . LEU A 1 102 ? 7.924 2.071 -2.705 1.00 88.69 102 LEU A N 1
ATOM 814 C CA . LEU A 1 102 ? 9.071 1.913 -3.579 1.00 88.69 102 LEU A CA 1
ATOM 815 C C . LEU A 1 102 ? 8.742 0.828 -4.587 1.00 88.69 102 LEU A C 1
ATOM 817 O O . LEU A 1 102 ? 8.404 -0.288 -4.202 1.00 88.69 102 LEU A O 1
ATOM 821 N N . ARG A 1 103 ? 8.832 1.137 -5.875 1.00 87.50 103 ARG A N 1
ATOM 822 C CA . ARG A 1 103 ? 8.497 0.176 -6.927 1.00 87.50 103 ARG A CA 1
ATOM 823 C C . ARG A 1 103 ? 9.677 -0.020 -7.863 1.00 87.50 103 ARG A C 1
ATOM 825 O O . ARG A 1 103 ? 10.337 0.947 -8.252 1.00 87.50 103 ARG A O 1
ATOM 832 N N . ARG A 1 104 ? 9.919 -1.278 -8.231 1.00 84.88 104 ARG A N 1
ATOM 833 C CA . ARG A 1 104 ? 10.866 -1.648 -9.278 1.00 84.88 104 ARG A CA 1
ATOM 834 C C . ARG A 1 104 ? 10.176 -1.581 -10.634 1.00 84.88 104 ARG A C 1
ATOM 836 O O . ARG A 1 104 ? 9.067 -2.081 -10.817 1.00 84.88 104 ARG A O 1
ATOM 843 N N . PHE A 1 105 ? 10.867 -0.988 -11.595 1.00 82.00 105 PHE A N 1
ATOM 844 C CA . PHE A 1 105 ? 10.497 -0.993 -13.003 1.00 82.00 105 PHE A CA 1
ATOM 845 C C . PHE A 1 105 ? 11.628 -1.622 -13.804 1.00 82.00 105 PHE A C 1
ATOM 847 O O . PHE A 1 105 ? 12.793 -1.277 -13.622 1.00 82.00 105 PHE A O 1
ATOM 854 N N . GLY A 1 106 ? 11.294 -2.557 -14.683 1.00 77.06 106 GLY A N 1
ATOM 855 C CA . GLY A 1 106 ? 12.276 -3.287 -15.474 1.00 77.06 106 GLY A CA 1
ATOM 856 C C . GLY A 1 106 ? 11.815 -4.706 -15.758 1.00 77.06 106 GLY A C 1
ATOM 857 O O . GLY A 1 106 ? 10.655 -5.053 -15.533 1.00 77.06 106 GLY A O 1
ATOM 858 N N . ARG A 1 107 ? 12.735 -5.528 -16.260 1.00 66.06 107 ARG A N 1
ATOM 859 C CA . ARG A 1 107 ? 12.467 -6.945 -16.500 1.00 66.06 107 ARG A CA 1
ATOM 860 C C . ARG A 1 107 ? 12.397 -7.665 -15.161 1.00 66.06 107 ARG A C 1
ATOM 862 O O . ARG A 1 107 ? 13.408 -7.778 -14.478 1.00 66.06 107 ARG A O 1
ATOM 869 N N . VAL A 1 108 ? 11.206 -8.130 -14.808 1.00 65.19 108 VAL A N 1
ATOM 870 C CA . VAL A 1 108 ? 10.993 -9.045 -13.687 1.00 65.19 108 VAL A CA 1
ATOM 871 C C . VAL A 1 108 ? 10.732 -10.413 -14.286 1.00 65.19 108 VAL A C 1
ATOM 873 O O . VAL A 1 108 ? 9.871 -10.550 -15.160 1.00 65.19 108 VAL A O 1
ATOM 876 N N . SER A 1 109 ? 11.508 -11.409 -13.869 1.00 62.16 109 SER A N 1
ATOM 877 C CA . SER A 1 109 ? 11.249 -12.776 -14.301 1.00 62.16 109 SER A CA 1
ATOM 878 C C . SER A 1 109 ? 9.974 -13.266 -13.612 1.00 62.16 109 SER A C 1
ATOM 880 O O . SER A 1 109 ? 9.868 -13.140 -12.393 1.00 62.16 109 SER A O 1
ATOM 882 N N . PRO A 1 110 ? 8.989 -13.822 -14.340 1.00 58.41 110 PRO A N 1
ATOM 883 C CA . PRO A 1 110 ? 7.808 -14.419 -13.717 1.00 58.41 110 PRO A CA 1
ATOM 884 C C . PRO A 1 110 ? 8.152 -15.678 -12.903 1.00 58.41 110 PRO A C 1
ATOM 886 O O . PRO A 1 110 ? 7.304 -16.186 -12.174 1.00 58.41 110 PRO A O 1
ATOM 889 N N . ASN A 1 111 ? 9.382 -16.192 -13.028 1.00 59.88 111 ASN A N 1
ATOM 890 C CA . ASN A 1 111 ? 9.872 -17.302 -12.231 1.00 59.88 111 ASN A CA 1
ATOM 891 C C . ASN A 1 111 ? 10.455 -16.788 -10.893 1.00 59.88 111 ASN A C 1
ATOM 893 O O . ASN A 1 111 ? 11.399 -15.999 -10.928 1.00 59.88 111 ASN A O 1
ATOM 897 N N . PRO A 1 112 ? 9.956 -17.254 -9.731 1.00 56.28 112 PRO A N 1
ATOM 898 C CA . PRO A 1 112 ? 10.475 -16.884 -8.411 1.00 56.28 112 PRO A CA 1
ATOM 899 C C . PRO A 1 112 ? 11.878 -17.436 -8.098 1.00 56.28 112 PRO A C 1
ATOM 901 O O . PRO A 1 112 ? 12.426 -17.133 -7.038 1.00 56.28 112 PRO A O 1
ATOM 904 N N . SER A 1 113 ? 12.473 -18.257 -8.974 1.00 61.59 113 SER A N 1
ATOM 905 C CA . SER A 1 113 ? 13.866 -18.693 -8.828 1.00 61.59 113 SER A CA 1
ATOM 906 C C . SER A 1 113 ? 14.820 -17.493 -8.834 1.00 61.59 113 SER A C 1
ATOM 908 O O . SER A 1 113 ? 14.853 -16.736 -9.803 1.00 61.59 113 SER A O 1
ATOM 910 N N . LEU A 1 114 ? 15.643 -17.363 -7.785 1.00 61.66 114 LEU A N 1
ATOM 911 C CA . LEU A 1 114 ? 16.668 -16.313 -7.669 1.00 61.66 114 LEU A CA 1
ATOM 912 C C . LEU A 1 114 ? 17.619 -16.266 -8.878 1.00 61.66 114 LEU A C 1
ATOM 914 O O . LEU A 1 114 ? 18.069 -15.190 -9.252 1.00 61.66 114 LEU A O 1
ATOM 918 N N . ASP A 1 115 ? 17.860 -17.407 -9.527 1.00 60.06 115 ASP A N 1
ATOM 919 C CA . ASP A 1 115 ? 18.734 -17.519 -10.703 1.00 60.06 115 ASP A CA 1
ATOM 920 C C . ASP A 1 115 ? 18.107 -16.973 -11.999 1.00 60.06 115 ASP A C 1
ATOM 922 O O . ASP A 1 115 ? 18.789 -16.832 -13.015 1.00 60.06 115 ASP A O 1
ATOM 926 N N . ALA A 1 116 ? 16.797 -16.703 -12.000 1.00 59.34 116 ALA A N 1
ATOM 927 C CA . ALA A 1 116 ? 16.054 -16.311 -13.193 1.00 59.34 116 ALA A CA 1
ATOM 928 C C . ALA A 1 116 ? 15.901 -14.789 -13.350 1.00 59.34 116 ALA A C 1
ATOM 930 O O . ALA A 1 116 ? 15.515 -14.345 -14.435 1.00 59.34 116 ALA A O 1
ATOM 931 N N . ASP A 1 117 ? 16.166 -13.993 -12.308 1.00 60.44 117 ASP A N 1
ATOM 932 C CA . ASP A 1 117 ? 16.046 -12.534 -12.357 1.00 60.44 117 ASP A CA 1
ATOM 933 C C . ASP A 1 117 ? 17.436 -11.875 -12.447 1.00 60.44 117 ASP A C 1
ATOM 935 O O . ASP A 1 117 ? 18.209 -11.939 -11.493 1.00 60.44 117 ASP A O 1
ATOM 939 N N . PRO A 1 118 ? 17.772 -11.200 -13.563 1.00 60.47 118 PRO A N 1
ATOM 940 C CA . PRO A 1 118 ? 19.060 -10.524 -13.722 1.00 60.47 118 PRO A CA 1
ATOM 941 C C . PRO A 1 118 ? 19.237 -9.303 -12.799 1.00 60.47 118 PRO A C 1
ATOM 943 O O . PRO A 1 118 ? 20.282 -8.659 -12.835 1.00 60.47 118 PRO A O 1
ATOM 946 N N . GLY A 1 119 ? 18.222 -8.929 -12.010 1.00 63.47 119 GLY A N 1
ATOM 947 C CA . GLY A 1 119 ? 18.276 -7.808 -11.071 1.00 63.47 119 GLY A CA 1
ATOM 948 C C . GLY A 1 119 ? 18.319 -6.430 -11.733 1.00 63.47 119 GLY A C 1
ATOM 949 O O . GLY A 1 119 ? 18.427 -5.4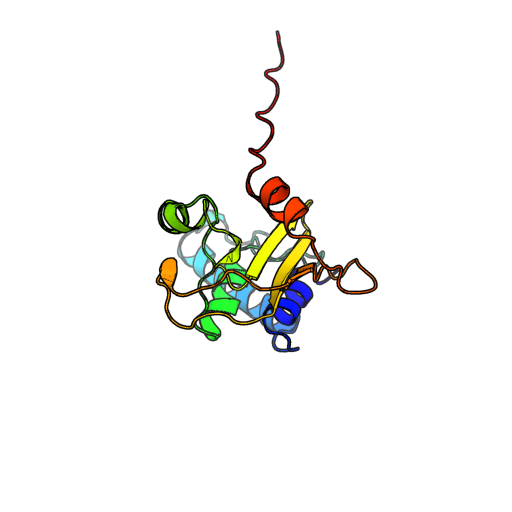13 -11.047 1.00 63.47 119 GLY A O 1
ATOM 950 N N . ASP A 1 120 ? 18.172 -6.377 -13.057 1.00 67.25 120 ASP A N 1
ATOM 951 C CA . ASP A 1 120 ? 18.308 -5.173 -13.876 1.00 67.25 120 ASP A CA 1
ATOM 952 C C . ASP A 1 120 ? 16.999 -4.365 -13.916 1.00 67.25 120 ASP A C 1
ATOM 954 O O . ASP A 1 120 ? 16.328 -4.225 -14.940 1.00 67.25 120 ASP A O 1
ATOM 958 N N . GLY A 1 121 ? 16.558 -3.911 -12.740 1.00 72.06 121 GLY A N 1
ATOM 959 C CA . GLY A 1 121 ? 15.429 -2.994 -12.614 1.00 72.06 121 GLY A CA 1
ATOM 960 C C . GLY A 1 121 ? 15.806 -1.709 -11.896 1.00 72.06 121 GLY A C 1
ATOM 961 O O . GLY A 1 121 ? 16.614 -1.683 -10.969 1.00 72.06 121 GLY A O 1
ATOM 962 N N . HIS A 1 122 ? 15.181 -0.623 -12.325 1.00 81.94 122 HIS A N 1
ATOM 963 C CA . HIS A 1 122 ? 15.313 0.680 -11.705 1.00 81.94 122 HIS A CA 1
ATOM 964 C C . HIS A 1 122 ? 14.277 0.827 -10.596 1.00 81.94 122 HIS A C 1
ATOM 966 O O . HIS A 1 122 ? 13.084 0.601 -10.801 1.00 81.94 122 HIS A O 1
ATOM 972 N N . TRP A 1 123 ? 14.742 1.217 -9.416 1.00 84.69 123 TRP A N 1
ATOM 973 C CA . TRP A 1 123 ? 13.887 1.487 -8.271 1.00 84.69 123 TRP A CA 1
ATOM 974 C C . TRP A 1 123 ? 13.485 2.952 -8.255 1.00 84.69 123 TRP A C 1
ATOM 976 O O . TRP A 1 123 ? 14.325 3.833 -8.434 1.00 84.69 123 TRP A O 1
ATOM 986 N N . PHE A 1 124 ? 12.206 3.206 -8.009 1.00 86.50 124 PHE A N 1
ATOM 987 C CA . PHE A 1 124 ? 11.674 4.553 -7.876 1.00 86.50 124 PHE A CA 1
ATOM 988 C C . PHE A 1 124 ? 10.959 4.709 -6.542 1.00 86.50 124 PHE A C 1
ATOM 990 O O . PHE A 1 124 ? 10.185 3.845 -6.123 1.00 86.50 124 PHE A O 1
ATOM 997 N N . ASN A 1 125 ? 11.227 5.836 -5.895 1.00 88.88 125 ASN A N 1
ATOM 998 C CA . ASN A 1 125 ? 10.512 6.315 -4.735 1.00 88.88 125 ASN A CA 1
ATOM 999 C C . ASN A 1 125 ? 9.263 7.066 -5.185 1.00 88.88 125 ASN A C 1
ATOM 1001 O O . ASN A 1 125 ? 9.357 8.145 -5.769 1.00 88.88 125 ASN A O 1
ATOM 1005 N N . LEU A 1 126 ? 8.100 6.480 -4.909 1.00 84.88 126 LEU A N 1
ATOM 1006 C CA . LEU A 1 126 ? 6.789 7.025 -5.250 1.00 84.88 126 LEU A CA 1
ATOM 1007 C C . LEU A 1 126 ? 6.137 7.664 -4.019 1.00 84.88 126 LEU A C 1
ATOM 1009 O O . LEU A 1 126 ? 4.948 7.489 -3.755 1.00 84.88 126 LEU A O 1
ATOM 1013 N N . ASN A 1 127 ? 6.934 8.365 -3.213 1.00 84.00 127 ASN A N 1
ATOM 1014 C CA . ASN A 1 127 ? 6.415 9.100 -2.074 1.00 84.00 127 ASN A CA 1
ATOM 1015 C C . ASN A 1 127 ? 5.5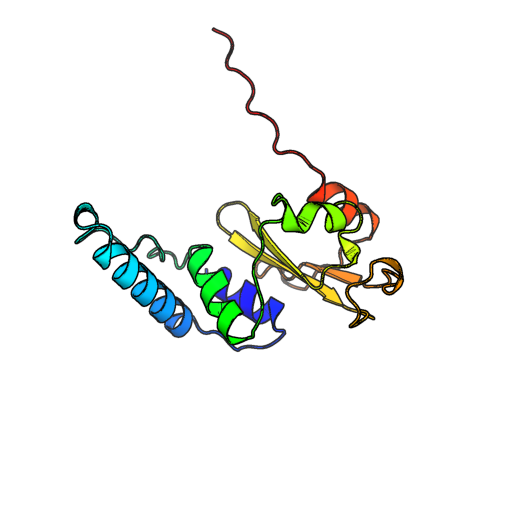57 10.277 -2.556 1.00 84.00 127 ASN A C 1
ATOM 1017 O O . ASN A 1 127 ? 6.042 11.160 -3.257 1.00 84.00 127 ASN A O 1
ATOM 1021 N N . SER A 1 128 ? 4.297 10.312 -2.121 1.00 81.44 128 SER A N 1
ATOM 1022 C CA . SER A 1 128 ? 3.335 11.365 -2.462 1.00 81.44 128 SER A CA 1
ATOM 1023 C C . SER A 1 128 ? 3.738 12.764 -1.986 1.00 81.44 128 SER A C 1
ATOM 1025 O O . SER A 1 128 ? 3.154 13.745 -2.428 1.00 81.44 128 SER A O 1
ATOM 1027 N N . SER A 1 129 ? 4.688 12.863 -1.053 1.00 81.50 129 SER A N 1
ATOM 1028 C CA . SER A 1 129 ? 5.228 14.140 -0.573 1.00 81.50 129 SER A CA 1
ATOM 1029 C C . SER A 1 129 ? 6.283 14.733 -1.511 1.00 81.50 129 SER A C 1
ATOM 1031 O O . SER A 1 129 ? 6.662 15.890 -1.338 1.00 81.50 129 SER A O 1
ATOM 1033 N N . LEU A 1 130 ? 6.783 13.955 -2.477 1.00 80.75 130 LEU A N 1
ATOM 1034 C CA . LEU A 1 130 ? 7.737 14.423 -3.477 1.00 80.75 130 LEU A CA 1
ATOM 1035 C C . LEU A 1 130 ? 6.992 14.974 -4.703 1.00 80.75 130 LEU A C 1
ATOM 1037 O O . LEU A 1 130 ? 5.961 14.423 -5.091 1.00 80.75 130 LEU A O 1
ATOM 1041 N N . PRO A 1 131 ? 7.514 16.031 -5.355 1.00 79.88 131 PRO A N 1
ATOM 1042 C CA . PRO A 1 131 ? 6.891 16.602 -6.551 1.00 79.88 131 PRO A CA 1
ATOM 1043 C C . PRO A 1 131 ? 6.984 15.674 -7.772 1.00 79.88 131 PRO A C 1
ATOM 1045 O O . PRO A 1 131 ? 6.196 15.798 -8.706 1.00 79.88 131 PRO A O 1
ATOM 1048 N N . ALA A 1 132 ? 7.957 14.762 -7.781 1.00 81.94 132 ALA A N 1
ATOM 1049 C CA . ALA A 1 132 ? 8.201 13.811 -8.853 1.00 81.94 132 ALA A CA 1
ATOM 1050 C C . ALA A 1 132 ? 8.813 12.518 -8.284 1.00 81.94 132 ALA A C 1
ATOM 1052 O O . ALA A 1 132 ? 9.444 12.559 -7.224 1.00 81.94 132 ALA A O 1
ATOM 1053 N N . PRO A 1 133 ? 8.656 11.375 -8.976 1.00 83.00 133 PRO A N 1
ATOM 1054 C CA . PRO A 1 133 ? 9.259 10.118 -8.554 1.00 83.00 133 PRO A CA 1
ATOM 1055 C C . PRO A 1 133 ? 10.790 10.198 -8.596 1.00 83.00 133 PRO A C 1
ATOM 1057 O O . PRO A 1 133 ? 11.387 10.474 -9.639 1.00 83.00 133 PRO A O 1
ATOM 1060 N N . GLU A 1 134 ? 11.437 9.914 -7.467 1.00 85.94 134 GLU A N 1
ATOM 1061 C CA . GLU A 1 134 ? 12.898 9.919 -7.365 1.00 85.94 134 GLU A CA 1
ATOM 1062 C C . GLU A 1 134 ? 13.467 8.535 -7.664 1.00 85.94 134 GLU A C 1
ATOM 1064 O O . GLU A 1 134 ? 13.064 7.532 -7.075 1.00 85.94 134 GLU A O 1
ATOM 1069 N N . ARG A 1 135 ? 14.448 8.460 -8.563 1.00 81.44 135 ARG A N 1
ATOM 1070 C CA . ARG A 1 135 ? 15.142 7.205 -8.854 1.00 81.44 135 ARG A CA 1
ATOM 1071 C C . ARG A 1 135 ? 16.123 6.876 -7.728 1.00 81.44 135 ARG A C 1
ATOM 1073 O O . ARG A 1 135 ? 17.047 7.638 -7.457 1.00 81.44 135 ARG A O 1
ATOM 1080 N N . ILE A 1 136 ? 15.975 5.698 -7.130 1.00 79.38 136 ILE A N 1
ATOM 1081 C CA . ILE A 1 136 ? 16.903 5.173 -6.130 1.00 79.38 136 ILE A CA 1
ATOM 1082 C C . ILE A 1 136 ? 18.068 4.502 -6.865 1.00 79.38 136 ILE A C 1
ATOM 1084 O O . ILE A 1 136 ? 17.887 3.550 -7.628 1.00 79.38 136 ILE A O 1
ATOM 1088 N N . GLY A 1 137 ? 19.280 5.016 -6.650 1.00 63.41 137 GLY A N 1
ATOM 1089 C CA . GLY A 1 137 ? 20.507 4.387 -7.136 1.00 63.41 137 GLY A CA 1
ATOM 1090 C C . GLY A 1 137 ? 20.749 3.031 -6.465 1.00 63.41 137 GLY A C 1
ATOM 1091 O O . GLY A 1 137 ? 20.443 2.850 -5.286 1.00 63.41 137 GLY A O 1
ATOM 1092 N N . SER A 1 138 ? 21.344 2.087 -7.197 1.00 56.62 138 SER A N 1
ATOM 1093 C CA . SER A 1 138 ? 21.610 0.710 -6.740 1.00 56.62 138 SER A CA 1
ATOM 1094 C C . SER A 1 138 ? 22.346 0.629 -5.391 1.00 56.62 138 SER A C 1
ATOM 1096 O O . SER A 1 138 ? 22.077 -0.265 -4.593 1.00 56.62 138 SER A O 1
ATOM 1098 N N . TYR A 1 139 ? 23.218 1.595 -5.094 1.00 49.94 139 TYR A N 1
ATOM 1099 C CA . TYR A 1 139 ? 24.012 1.660 -3.861 1.00 49.94 139 TYR A CA 1
ATOM 1100 C C . TYR A 1 139 ? 23.225 2.128 -2.620 1.00 49.94 139 TYR A C 1
ATOM 1102 O O . TYR A 1 139 ? 23.577 1.774 -1.495 1.00 49.94 139 TYR A O 1
ATOM 1110 N N . ILE A 1 140 ? 22.152 2.906 -2.796 1.00 52.03 140 ILE A N 1
ATOM 1111 C CA . ILE A 1 140 ? 21.334 3.433 -1.685 1.00 52.03 140 ILE A CA 1
ATOM 1112 C C . ILE A 1 140 ? 20.395 2.341 -1.157 1.00 52.03 140 ILE A C 1
ATOM 1114 O O . ILE A 1 140 ? 20.120 2.262 0.042 1.00 52.03 140 ILE A O 1
ATOM 1118 N N . TRP A 1 141 ? 19.956 1.452 -2.050 1.00 49.59 141 TRP A N 1
ATOM 1119 C CA . TRP A 1 141 ? 19.032 0.365 -1.746 1.00 49.59 141 TRP A CA 1
ATOM 1120 C C . TRP A 1 141 ? 19.604 -0.649 -0.746 1.00 49.59 141 TRP A C 1
ATOM 1122 O O . TRP A 1 141 ? 18.958 -0.967 0.256 1.00 49.59 141 TRP A O 1
ATOM 1132 N N . ALA A 1 142 ? 20.856 -1.071 -0.956 1.00 45.03 142 ALA A N 1
ATOM 1133 C CA . ALA A 1 142 ? 21.561 -1.987 -0.058 1.00 45.03 142 ALA A CA 1
ATOM 1134 C C . ALA A 1 142 ? 21.702 -1.422 1.363 1.00 45.03 142 ALA A C 1
ATOM 1136 O O . ALA A 1 142 ? 21.671 -2.174 2.330 1.00 45.03 142 ALA A O 1
ATOM 1137 N N . CYS A 1 143 ? 21.808 -0.099 1.504 1.00 41.50 143 CYS A N 1
ATOM 1138 C CA . CYS A 1 143 ? 22.019 0.559 2.788 1.00 41.50 143 CYS A CA 1
ATOM 1139 C C . CYS A 1 143 ? 20.703 0.846 3.533 1.00 41.50 143 CYS A C 1
ATOM 1141 O O . CYS A 1 143 ? 20.702 0.891 4.756 1.00 41.50 143 CYS A O 1
ATOM 1143 N N . SER A 1 144 ? 19.576 1.023 2.830 1.00 48.03 144 SER A N 1
ATOM 1144 C CA . SER A 1 144 ? 18.286 1.377 3.449 1.00 48.03 144 SER A CA 1
ATOM 1145 C C . SER A 1 144 ? 17.541 0.166 4.031 1.00 48.03 144 SER A C 1
ATOM 1147 O O . SER A 1 144 ? 16.997 0.240 5.132 1.00 48.03 144 SER A O 1
ATOM 1149 N N . CYS A 1 145 ? 17.582 -0.986 3.350 1.00 48.97 145 CYS A N 1
ATOM 1150 C CA . CYS A 1 145 ? 16.914 -2.210 3.818 1.00 48.97 145 CYS A CA 1
ATOM 1151 C C . CYS A 1 145 ? 17.693 -2.972 4.902 1.00 48.97 145 CYS A C 1
ATOM 1153 O O . CYS A 1 145 ? 17.091 -3.702 5.692 1.00 48.97 145 CYS A O 1
ATOM 1155 N N . THR A 1 146 ? 19.018 -2.804 4.961 1.00 43.84 146 THR A N 1
ATOM 1156 C CA . THR A 1 146 ? 19.885 -3.523 5.910 1.00 43.84 146 THR A CA 1
ATOM 1157 C C . THR A 1 146 ? 20.114 -2.782 7.217 1.00 43.84 146 THR A C 1
ATOM 1159 O O . THR A 1 146 ? 20.665 -3.387 8.133 1.00 43.84 146 THR A O 1
ATOM 1162 N N . LYS A 1 147 ? 19.686 -1.516 7.373 1.00 38.78 147 LYS A N 1
ATOM 1163 C CA . LYS A 1 147 ? 19.878 -0.818 8.653 1.00 38.78 147 LYS A CA 1
ATOM 1164 C C . LYS A 1 147 ? 19.074 -1.535 9.747 1.00 38.78 147 LYS A C 1
ATOM 1166 O O . LYS A 1 147 ? 17.834 -1.513 9.725 1.00 38.78 147 LYS A O 1
ATOM 1171 N N . PRO A 1 148 ? 19.729 -2.169 10.737 1.00 39.09 148 PRO A N 1
ATOM 1172 C CA . PRO A 1 148 ? 19.024 -2.575 11.938 1.00 39.09 148 PRO A CA 1
ATOM 1173 C C . PRO A 1 148 ? 18.443 -1.310 12.581 1.00 39.09 148 PRO A C 1
ATOM 1175 O O . PRO A 1 148 ? 19.046 -0.236 12.509 1.00 39.09 148 PRO A O 1
ATOM 1178 N N . LYS A 1 149 ? 17.257 -1.419 13.202 1.00 38.72 149 LYS A N 1
ATOM 1179 C CA . LYS A 1 149 ? 16.763 -0.322 14.051 1.00 38.72 149 LYS A CA 1
ATOM 1180 C C . LYS A 1 149 ? 17.890 -0.010 15.048 1.00 38.72 149 LYS A C 1
ATOM 1182 O O . LYS A 1 149 ? 18.418 -0.979 15.605 1.00 38.72 149 LYS A O 1
ATOM 1187 N N . PRO A 1 150 ? 18.275 1.259 15.277 1.00 36.34 150 PRO A N 1
ATOM 1188 C CA . PRO A 1 150 ? 19.181 1.561 16.374 1.00 36.34 150 PRO A CA 1
ATOM 1189 C C . PRO A 1 150 ? 18.539 0.986 17.637 1.00 36.34 150 PRO A C 1
ATOM 1191 O O . PRO A 1 150 ? 17.399 1.319 17.969 1.00 36.34 150 PRO A O 1
ATOM 1194 N N . LYS A 1 151 ? 19.217 0.020 18.268 1.00 40.59 151 LYS A N 1
ATOM 1195 C CA . LYS A 1 151 ? 18.798 -0.494 19.570 1.00 40.59 151 LYS A CA 1
ATOM 1196 C C . LYS A 1 151 ? 18.754 0.718 20.490 1.00 40.59 151 LYS A C 1
ATOM 1198 O O . LYS A 1 151 ? 19.744 1.444 20.562 1.00 40.59 151 LYS A O 1
ATOM 1203 N N . GLY A 1 152 ? 17.595 0.955 21.105 1.00 44.16 152 GLY A N 1
ATOM 1204 C CA . GLY A 1 152 ? 17.424 2.011 22.092 1.00 44.16 152 GLY A CA 1
ATOM 1205 C C . GLY A 1 152 ? 18.598 1.968 23.059 1.00 44.16 152 GLY A C 1
ATOM 1206 O O . GLY A 1 152 ? 18.926 0.911 23.598 1.00 44.16 152 GLY A O 1
ATOM 1207 N N . THR A 1 153 ? 19.285 3.096 23.179 1.00 44.09 153 THR A N 1
ATOM 1208 C CA . THR A 1 153 ? 20.334 3.298 24.170 1.00 44.09 153 THR A CA 1
ATOM 1209 C C . THR A 1 153 ? 19.772 2.929 25.544 1.00 44.09 153 THR A C 1
ATOM 1211 O O . THR A 1 153 ? 18.719 3.462 25.901 1.00 44.09 153 THR A O 1
ATOM 1214 N N . PRO A 1 154 ? 20.415 2.037 26.316 1.00 43.22 154 PRO A N 1
ATOM 1215 C CA . PRO A 1 154 ? 20.032 1.845 27.703 1.00 43.22 154 PRO A CA 1
ATOM 1216 C C . PRO A 1 154 ? 20.310 3.157 28.438 1.00 43.22 154 PRO A C 1
ATOM 1218 O O . PRO A 1 154 ? 21.440 3.647 28.442 1.00 43.22 154 PRO A O 1
ATOM 1221 N N . SER A 1 155 ? 19.266 3.749 29.014 1.00 46.06 155 SER A N 1
ATOM 1222 C CA . SER A 1 155 ? 19.411 4.792 30.023 1.00 46.06 155 SER A CA 1
ATOM 1223 C C . SER A 1 155 ? 20.230 4.204 31.172 1.00 46.06 155 SER A C 1
ATOM 1225 O O . SER A 1 155 ? 19.778 3.272 31.840 1.00 46.06 155 SER A O 1
ATOM 1227 N N . LEU A 1 156 ? 21.459 4.692 31.329 1.00 44.25 156 LEU A N 1
ATOM 1228 C CA . LEU A 1 156 ? 22.284 4.430 32.505 1.00 44.25 156 LEU A CA 1
ATOM 1229 C C . LEU A 1 156 ? 21.617 5.060 33.747 1.00 44.25 156 LEU A C 1
ATOM 1231 O O . LEU A 1 156 ? 20.907 6.057 33.587 1.00 44.25 156 LEU A O 1
ATOM 1235 N N . PRO A 1 157 ? 21.797 4.442 34.929 1.00 59.25 157 PRO A N 1
ATOM 1236 C CA . PRO A 1 157 ? 21.092 4.777 36.167 1.00 59.25 157 PRO A CA 1
ATOM 1237 C C . PRO A 1 157 ? 21.456 6.150 36.739 1.00 59.25 157 PRO A C 1
ATOM 1239 O O . PRO A 1 157 ? 22.599 6.610 36.509 1.00 59.25 157 PRO A O 1
#

Secondary structure (DSSP, 8-state):
--HHHHHHHHHHTS----HHHHHHHHHHHHHHHHHH-STTTTPPPSSB-TTS-B-HHHHHHHHHTTT-----TTSGGGHHHHS-GGGSSEEEEESSS-EEEEEEEE---SS--GGG----EEEEEE-TTSSSPEEEPHHHHHHHHS-PPPP------

pLDDT: mean 76.01, std 15.17, range [36.34, 91.06]